Protein AF-A0A0S8HHE5-F1 (afdb_monomer_lite)

Secondary structure (DSSP, 8-state):
-TT--S-SSPBTTB------SHHHHTTSSS--HHHHT-TT-------GGGTTTTT------------TT---

Radius of gyration: 14.98 Å; chains: 1; bounding box: 42×29×35 Å

pLDDT: mean 82.35, std 11.2, range [51.41, 96.5]

Structure (mmCIF, N/CA/C/O backbone):
data_AF-A0A0S8HHE5-F1
#
_entry.id   AF-A0A0S8HHE5-F1
#
loop_
_atom_site.group_PDB
_atom_site.id
_atom_site.type_symbol
_atom_site.label_atom_id
_atom_site.label_alt_id
_atom_site.label_comp_id
_atom_site.label_asym_id
_atom_site.label_entity_id
_atom_site.label_seq_id
_atom_site.pdbx_PDB_ins_code
_atom_site.Cartn_x
_atom_site.Cartn_y
_atom_site.Cartn_z
_atom_site.occupancy
_atom_site.B_iso_or_equiv
_atom_site.auth_seq_id
_atom_site.auth_comp_id
_atom_site.auth_asym_id
_atom_site.auth_atom_id
_atom_site.pdbx_PDB_model_num
ATOM 1 N N . CYS A 1 1 ? 11.822 -13.478 -1.646 1.00 71.81 1 CYS A N 1
ATOM 2 C CA . CYS A 1 1 ? 10.565 -12.980 -1.038 1.00 71.81 1 CYS A CA 1
ATOM 3 C C . CYS A 1 1 ? 9.650 -14.182 -0.812 1.00 71.81 1 CYS A C 1
ATOM 5 O O . CYS A 1 1 ? 9.365 -14.845 -1.801 1.00 71.81 1 CYS A O 1
ATOM 7 N N . PRO A 1 2 ? 9.216 -14.484 0.426 1.00 84.06 2 PRO A N 1
ATOM 8 C CA . PRO A 1 2 ? 8.397 -15.671 0.718 1.00 84.06 2 PRO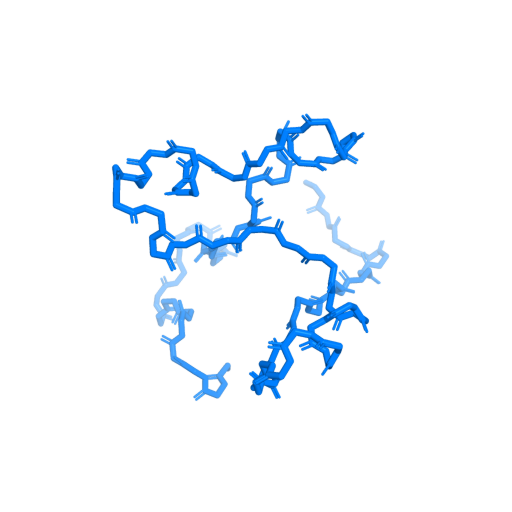 A CA 1
ATOM 9 C C . PRO A 1 2 ? 7.004 -15.618 0.070 1.00 84.06 2 PRO A C 1
ATOM 11 O O . PRO A 1 2 ? 6.398 -16.651 -0.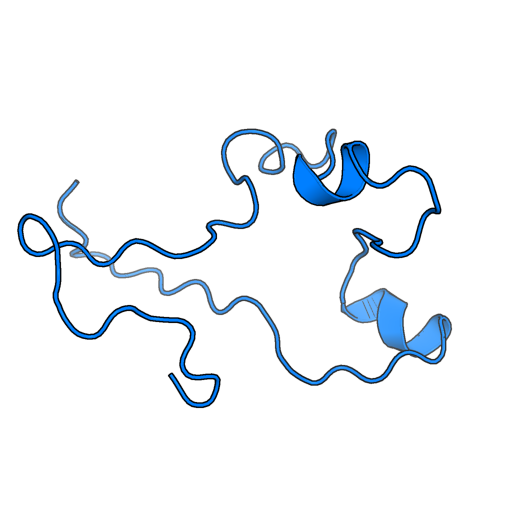170 1.00 84.06 2 PRO A O 1
ATOM 14 N N . PHE A 1 3 ? 6.530 -14.416 -0.266 1.00 86.06 3 PHE A N 1
ATOM 15 C CA . PHE A 1 3 ? 5.217 -14.182 -0.870 1.00 86.06 3 PHE A CA 1
ATOM 16 C C . PHE A 1 3 ? 5.223 -14.156 -2.408 1.00 86.06 3 PHE A C 1
ATOM 18 O O . PHE A 1 3 ? 4.200 -13.856 -3.008 1.00 86.06 3 PHE A O 1
ATOM 25 N N . GLY A 1 4 ? 6.368 -14.382 -3.067 1.00 88.56 4 GLY A N 1
ATOM 26 C CA . GLY A 1 4 ? 6.434 -14.443 -4.538 1.00 88.56 4 GLY A CA 1
ATOM 27 C C . GLY A 1 4 ? 6.116 -13.136 -5.286 1.00 88.56 4 GLY A C 1
ATOM 28 O O . GLY A 1 4 ? 5.881 -13.164 -6.484 1.00 88.56 4 GLY A O 1
ATOM 29 N N . VAL A 1 5 ? 6.114 -11.984 -4.605 1.00 88.50 5 VAL A N 1
ATOM 30 C CA . VAL A 1 5 ? 5.688 -10.688 -5.185 1.00 88.50 5 VAL A CA 1
ATOM 31 C C . VAL A 1 5 ? 6.735 -10.059 -6.117 1.00 88.50 5 VAL A C 1
ATOM 33 O O . VAL A 1 5 ? 6.415 -9.163 -6.893 1.00 88.50 5 VAL A O 1
ATOM 36 N N . LEU A 1 6 ? 8.001 -10.471 -6.021 1.00 87.69 6 LEU A N 1
ATOM 37 C CA . LEU A 1 6 ? 9.070 -9.913 -6.852 1.00 87.69 6 LEU A CA 1
ATOM 38 C C . LEU A 1 6 ? 9.109 -10.636 -8.206 1.00 87.69 6 LEU A C 1
ATOM 40 O O . LEU A 1 6 ? 9.145 -11.868 -8.201 1.00 87.69 6 LEU A O 1
ATOM 44 N N . PRO A 1 7 ? 9.150 -9.915 -9.341 1.00 84.25 7 PRO A N 1
ATOM 45 C CA . PRO A 1 7 ? 9.346 -10.543 -10.641 1.00 84.25 7 PRO A CA 1
ATOM 46 C C . PRO A 1 7 ? 10.711 -11.240 -10.710 1.00 84.25 7 PRO A C 1
ATOM 48 O O . PRO A 1 7 ? 11.694 -10.749 -10.153 1.00 84.25 7 PRO A O 1
ATOM 51 N N . ALA A 1 8 ? 10.753 -12.386 -11.397 1.00 83.12 8 ALA A N 1
ATOM 52 C CA . ALA A 1 8 ? 11.973 -13.176 -11.565 1.00 83.12 8 ALA A CA 1
ATOM 53 C C . ALA A 1 8 ? 13.004 -12.461 -12.451 1.00 83.12 8 ALA A C 1
ATOM 55 O O . ALA A 1 8 ? 14.190 -12.459 -12.137 1.00 83.12 8 ALA A O 1
ATOM 56 N N . GLU A 1 9 ? 12.535 -11.812 -13.519 1.00 85.38 9 GLU A N 1
ATOM 57 C CA . GLU A 1 9 ? 13.389 -11.100 -14.467 1.00 85.38 9 GLU A CA 1
ATOM 58 C C . GLU A 1 9 ? 13.435 -9.595 -14.158 1.00 85.38 9 GLU A C 1
ATOM 60 O O . GLU A 1 9 ? 12.396 -8.920 -14.179 1.00 85.38 9 GLU A O 1
ATOM 65 N N . PRO A 1 10 ? 14.621 -9.029 -13.871 1.00 84.06 10 PRO A N 1
ATOM 66 C CA . PRO A 1 10 ? 14.766 -7.606 -13.614 1.00 84.06 10 PRO A CA 1
ATOM 67 C C . PRO A 1 10 ? 14.732 -6.804 -14.918 1.00 84.06 10 PRO A C 1
ATOM 69 O O . PRO A 1 10 ? 15.402 -7.121 -15.900 1.00 84.06 10 PRO A O 1
ATOM 72 N N . THR A 1 11 ? 14.042 -5.667 -14.903 1.00 87.94 11 THR A N 1
ATOM 73 C CA . THR A 1 11 ? 14.094 -4.705 -16.011 1.00 87.94 11 THR A CA 1
ATOM 74 C C . THR A 1 11 ? 15.186 -3.681 -15.720 1.00 87.94 11 THR A C 1
ATOM 76 O O . THR A 1 11 ? 15.161 -3.027 -14.683 1.00 87.94 11 THR A O 1
ATOM 79 N N . ARG A 1 12 ? 16.176 -3.529 -16.612 1.00 87.06 12 ARG A N 1
ATOM 80 C CA . ARG A 1 12 ? 17.305 -2.583 -16.432 1.00 87.06 12 ARG A CA 1
ATOM 81 C C . ARG A 1 12 ? 18.064 -2.762 -15.104 1.00 87.06 12 ARG A C 1
ATOM 83 O O . ARG A 1 12 ? 18.499 -1.784 -14.504 1.00 87.06 12 ARG A O 1
ATOM 90 N N . ARG A 1 13 ? 18.236 -4.010 -14.645 1.00 86.19 13 ARG A N 1
ATOM 91 C CA . ARG A 1 13 ? 18.853 -4.347 -13.340 1.00 86.19 13 ARG A CA 1
ATOM 92 C C . ARG A 1 13 ? 18.087 -3.785 -12.132 1.00 86.19 13 ARG A C 1
ATOM 94 O O . ARG A 1 13 ? 18.655 -3.651 -11.053 1.00 86.19 13 ARG A O 1
ATOM 101 N N . GLN A 1 14 ? 16.808 -3.465 -12.307 1.00 85.12 14 GLN A N 1
ATOM 102 C CA . GLN A 1 14 ? 15.915 -3.007 -11.252 1.00 85.12 14 GLN A CA 1
ATOM 103 C C . GLN A 1 14 ? 14.696 -3.929 -11.178 1.00 85.12 14 GLN A C 1
ATOM 105 O O . GLN A 1 14 ? 14.170 -4.390 -12.193 1.00 85.12 14 GLN A O 1
ATOM 110 N N . ILE A 1 15 ? 14.260 -4.212 -9.954 1.00 88.00 15 ILE A N 1
ATOM 111 C CA . ILE A 1 15 ? 13.066 -5.010 -9.676 1.00 88.00 15 ILE A CA 1
ATOM 112 C C . ILE A 1 15 ? 11.986 -4.050 -9.186 1.00 88.00 15 ILE A C 1
ATOM 114 O O . ILE A 1 15 ? 12.152 -3.409 -8.148 1.00 88.00 15 ILE A O 1
ATOM 118 N N . ALA A 1 16 ? 10.886 -3.950 -9.930 1.00 87.00 16 ALA A N 1
ATOM 119 C CA . ALA A 1 16 ? 9.735 -3.158 -9.523 1.00 87.00 16 ALA A CA 1
ATOM 120 C C . ALA A 1 16 ? 8.867 -3.950 -8.533 1.00 87.00 16 ALA A C 1
ATOM 122 O O . ALA A 1 16 ? 8.583 -5.132 -8.729 1.00 87.00 16 ALA A O 1
ATOM 123 N N . LYS A 1 17 ? 8.437 -3.283 -7.463 1.00 87.62 17 LYS A N 1
ATOM 124 C CA . LYS A 1 17 ? 7.480 -3.777 -6.468 1.00 87.62 17 LYS A CA 1
ATOM 125 C C . LYS A 1 17 ? 6.632 -2.590 -6.009 1.00 87.62 17 LYS A C 1
ATOM 127 O O . LYS A 1 17 ? 7.091 -1.457 -6.080 1.00 87.62 17 LYS A O 1
ATOM 132 N N . CYS A 1 18 ? 5.430 -2.869 -5.504 1.00 90.31 18 CYS A N 1
ATOM 133 C CA . CYS A 1 18 ? 4.628 -1.892 -4.766 1.00 90.31 18 CYS A CA 1
ATOM 134 C C . CYS A 1 18 ? 5.472 -1.170 -3.697 1.00 90.31 18 CYS A C 1
ATOM 136 O O . CYS A 1 18 ? 6.014 -1.802 -2.785 1.00 90.31 18 CYS A O 1
ATOM 138 N N . ASP A 1 19 ? 5.548 0.148 -3.828 1.00 89.56 19 ASP A N 1
ATOM 139 C CA . ASP A 1 19 ? 6.244 1.095 -2.955 1.00 89.56 19 ASP A CA 1
ATOM 140 C C . ASP A 1 19 ? 5.327 1.684 -1.870 1.00 89.56 19 ASP A C 1
ATOM 142 O O . ASP A 1 19 ? 5.747 2.546 -1.103 1.00 89.56 19 ASP A O 1
ATOM 146 N N . LEU A 1 20 ? 4.087 1.186 -1.784 1.00 90.75 20 LEU A N 1
ATOM 147 C CA . LEU A 1 20 ? 3.021 1.693 -0.918 1.00 90.75 20 LEU A CA 1
ATOM 148 C C . LEU A 1 20 ? 2.584 3.126 -1.273 1.00 90.75 20 LEU A C 1
ATOM 150 O O . LEU A 1 20 ? 2.044 3.818 -0.420 1.00 90.75 20 LEU A O 1
ATOM 154 N N . CYS A 1 21 ? 2.775 3.544 -2.532 1.00 92.25 21 CYS A N 1
ATOM 155 C CA . CYS A 1 21 ? 2.528 4.911 -2.994 1.00 92.25 21 CYS A CA 1
ATOM 156 C C . CYS A 1 21 ? 3.294 5.942 -2.149 1.00 92.25 21 CYS A C 1
ATOM 158 O O . CYS A 1 21 ? 2.723 6.921 -1.671 1.00 92.25 21 CYS A O 1
ATOM 160 N N . GLU A 1 22 ? 4.592 5.695 -1.950 1.00 88.81 22 GLU A N 1
ATOM 161 C CA . GLU A 1 22 ? 5.484 6.552 -1.160 1.00 88.81 22 GLU A CA 1
ATOM 162 C C . GLU A 1 22 ? 5.440 8.020 -1.609 1.00 88.81 22 GLU A C 1
ATOM 164 O O . GLU A 1 22 ? 5.543 8.912 -0.774 1.00 88.81 22 GLU A O 1
ATOM 169 N N . ASP A 1 23 ? 5.197 8.270 -2.897 1.00 90.44 23 ASP A N 1
ATOM 170 C CA . ASP A 1 23 ? 5.025 9.600 -3.483 1.00 90.44 23 ASP A CA 1
ATOM 171 C C . ASP A 1 23 ? 3.882 10.422 -2.866 1.00 90.44 23 ASP A C 1
ATOM 173 O O . ASP A 1 23 ? 3.953 11.648 -2.871 1.00 90.44 23 ASP A O 1
ATOM 177 N N . VAL A 1 24 ? 2.843 9.770 -2.339 1.00 89.62 24 VAL A N 1
ATOM 178 C CA . VAL A 1 24 ? 1.684 10.442 -1.724 1.00 89.62 24 VAL A CA 1
ATOM 179 C C . VAL A 1 24 ? 1.541 10.150 -0.233 1.00 89.62 24 VAL A C 1
ATOM 181 O O . VAL A 1 24 ? 1.024 10.987 0.502 1.00 89.62 24 VAL A O 1
ATOM 184 N N . THR A 1 25 ? 1.993 8.990 0.249 1.00 89.88 25 THR A N 1
ATOM 185 C CA . THR A 1 25 ? 1.835 8.614 1.663 1.00 89.88 25 THR A CA 1
ATOM 186 C C . THR A 1 25 ? 2.948 9.148 2.564 1.00 89.88 25 THR A C 1
ATOM 188 O O . THR A 1 25 ? 2.819 9.039 3.780 1.00 89.88 25 THR A O 1
ATOM 191 N N . ALA A 1 26 ? 4.047 9.683 2.012 1.00 85.19 26 ALA A N 1
ATOM 192 C CA . ALA A 1 26 ? 5.218 10.107 2.792 1.00 85.19 26 ALA A CA 1
ATOM 193 C C . ALA A 1 26 ? 4.889 11.134 3.888 1.00 85.19 26 ALA A C 1
ATOM 195 O O . ALA A 1 26 ? 5.427 11.039 4.989 1.00 85.19 26 ALA A O 1
ATOM 196 N N . ASP A 1 27 ? 3.965 12.056 3.614 1.00 84.25 27 ASP A N 1
ATOM 197 C CA . ASP A 1 27 ? 3.571 13.112 4.554 1.00 84.25 27 ASP A CA 1
ATOM 198 C C . ASP A 1 27 ? 2.450 12.673 5.517 1.00 84.25 27 ASP A C 1
ATOM 200 O O . ASP A 1 27 ? 1.988 13.456 6.346 1.00 84.25 27 ASP A O 1
ATOM 204 N N . GLY A 1 28 ? 1.966 11.430 5.398 1.00 80.75 28 GLY A N 1
ATOM 205 C CA . GLY A 1 28 ? 0.898 10.870 6.234 1.00 80.75 28 GLY A CA 1
ATOM 206 C C . GLY A 1 28 ? -0.498 11.460 5.990 1.00 80.75 28 GLY A C 1
ATOM 207 O O . GLY A 1 28 ? -1.441 11.100 6.689 1.00 80.75 28 GLY A O 1
ATOM 208 N N . GLN A 1 29 ? -0.649 12.356 5.011 1.00 80.88 29 GLN A N 1
ATOM 209 C CA . GLN A 1 29 ? -1.908 13.059 4.732 1.00 80.88 29 GLN A CA 1
ATOM 210 C C . GLN A 1 29 ? -2.805 12.353 3.710 1.00 80.88 29 GLN A C 1
ATOM 212 O O . GLN A 1 29 ? -3.994 12.656 3.624 1.00 80.88 29 GLN A O 1
ATOM 217 N N . ALA A 1 30 ? -2.253 11.424 2.929 1.00 88.94 30 ALA A N 1
ATOM 218 C CA . ALA A 1 30 ? -2.982 10.709 1.892 1.00 88.94 30 ALA A CA 1
ATOM 219 C C . ALA A 1 30 ? -2.859 9.193 2.055 1.00 88.94 30 ALA A C 1
ATOM 221 O O . ALA A 1 30 ? -1.911 8.674 2.643 1.00 88.94 30 ALA A O 1
ATOM 222 N N . VAL A 1 31 ? -3.837 8.484 1.493 1.00 92.88 31 VAL A N 1
ATOM 223 C CA . VAL A 1 31 ? -3.859 7.021 1.424 1.00 92.88 31 VAL A CA 1
ATOM 224 C C . VAL A 1 31 ? -3.354 6.540 0.058 1.00 92.88 31 VAL A C 1
ATOM 226 O O . VAL A 1 31 ? -3.427 7.283 -0.927 1.00 92.88 31 VAL A O 1
ATOM 229 N N . PRO A 1 32 ? -2.888 5.283 -0.052 1.00 94.75 32 PRO A N 1
ATOM 230 C CA . PRO A 1 32 ? -2.506 4.700 -1.331 1.00 94.75 32 PRO A CA 1
ATOM 231 C C . PRO A 1 32 ? -3.631 4.762 -2.367 1.00 94.75 32 PRO A C 1
ATOM 233 O O . PRO A 1 32 ? -4.811 4.588 -2.049 1.00 94.75 32 PRO A O 1
ATOM 236 N N . ARG A 1 33 ? -3.262 4.914 -3.643 1.00 95.25 33 ARG A N 1
ATOM 237 C CA . ARG A 1 33 ? -4.228 5.035 -4.751 1.00 95.25 33 ARG A CA 1
ATOM 238 C C . ARG A 1 33 ? -5.190 3.845 -4.836 1.00 95.25 33 ARG A C 1
ATOM 240 O O . ARG A 1 33 ? -6.369 4.034 -5.106 1.00 95.25 33 ARG A O 1
ATOM 247 N N . CYS A 1 34 ? -4.711 2.628 -4.572 1.00 95.56 34 CYS A N 1
ATOM 248 C CA . CYS A 1 34 ? -5.555 1.428 -4.569 1.00 95.56 34 CYS A CA 1
ATOM 249 C C . CYS A 1 34 ? -6.593 1.424 -3.435 1.00 95.56 34 CYS A C 1
ATOM 251 O O . CYS A 1 34 ? -7.698 0.924 -3.631 1.00 95.56 34 CYS A O 1
ATOM 253 N N . VAL A 1 35 ? -6.257 2.004 -2.279 1.00 95.25 35 VAL A N 1
ATOM 254 C CA . VAL A 1 35 ? -7.171 2.155 -1.139 1.00 95.25 35 VAL A CA 1
ATOM 255 C C . VAL A 1 35 ? -8.224 3.209 -1.468 1.00 95.25 35 VAL A C 1
ATOM 257 O O . VAL A 1 35 ? -9.412 2.929 -1.348 1.00 95.25 35 VAL A O 1
ATOM 260 N N . ALA A 1 36 ? -7.803 4.371 -1.978 1.00 94.75 36 ALA A N 1
ATOM 261 C CA . ALA A 1 36 ? -8.711 5.441 -2.398 1.00 94.75 36 ALA A CA 1
ATOM 262 C C . ALA A 1 36 ? -9.689 5.002 -3.501 1.00 94.75 36 ALA A C 1
ATOM 264 O O . ALA A 1 36 ? -10.842 5.420 -3.514 1.00 94.75 36 ALA A O 1
ATOM 265 N N . ALA A 1 37 ? -9.238 4.152 -4.426 1.00 96.50 37 ALA A N 1
ATOM 266 C CA . ALA A 1 37 ? -10.056 3.670 -5.533 1.00 96.50 37 ALA A CA 1
ATOM 267 C C . ALA A 1 37 ? -11.057 2.571 -5.138 1.00 96.50 37 ALA A C 1
ATOM 269 O O . ALA A 1 37 ? -11.897 2.210 -5.958 1.00 96.50 37 ALA A O 1
ATOM 270 N N . CYS A 1 38 ? -10.968 1.994 -3.934 1.00 96.31 38 CYS A N 1
ATOM 271 C CA . CYS A 1 38 ? -11.807 0.866 -3.542 1.00 96.31 38 CYS A CA 1
ATOM 272 C C . CYS A 1 38 ? -13.250 1.325 -3.238 1.00 96.31 38 CYS A C 1
ATOM 274 O O . CYS A 1 38 ? -13.476 1.948 -2.202 1.00 96.31 38 CYS A O 1
ATOM 276 N N . PRO A 1 39 ? -14.257 0.972 -4.062 1.00 95.31 39 PRO A N 1
ATOM 277 C CA . PRO A 1 39 ? -15.616 1.498 -3.89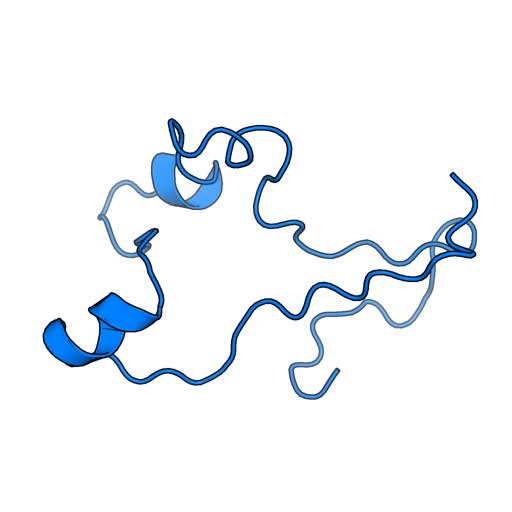3 1.00 95.31 39 PRO A CA 1
ATOM 278 C C . PRO A 1 39 ? -16.360 0.870 -2.708 1.00 95.31 39 PRO A C 1
ATOM 280 O O . PRO A 1 39 ? -17.263 1.475 -2.143 1.00 95.31 39 PRO A O 1
ATOM 283 N N . VAL A 1 40 ? -15.986 -0.356 -2.337 1.00 95.50 40 VAL A N 1
A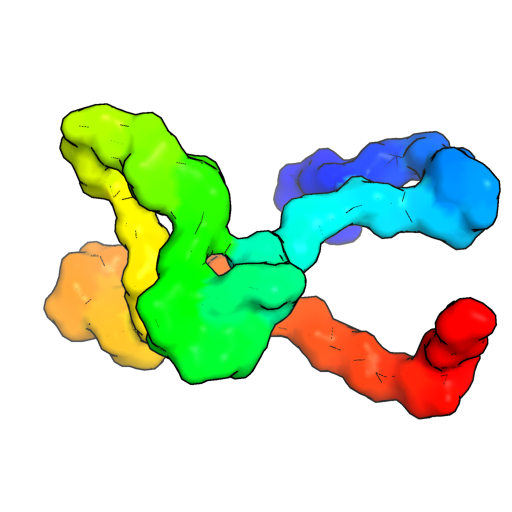TOM 284 C CA . VAL A 1 40 ? -16.646 -1.1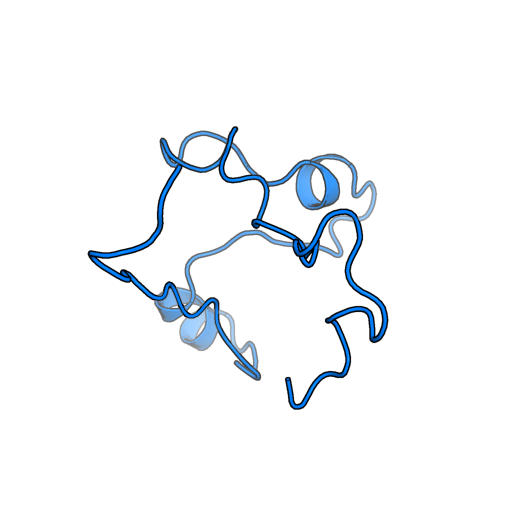48 -1.286 1.00 95.50 40 VAL A CA 1
ATOM 285 C C . VAL A 1 40 ? -15.925 -1.081 0.063 1.00 95.50 40 VAL A C 1
ATOM 287 O O . VAL A 1 40 ? -16.380 -1.691 1.024 1.00 95.50 40 VAL A O 1
ATOM 290 N N . GLY A 1 41 ? -14.783 -0.387 0.150 1.00 90.25 41 GLY A N 1
ATOM 291 C CA . GLY A 1 41 ? -14.017 -0.268 1.397 1.00 90.25 41 GLY A CA 1
ATOM 292 C C . GLY A 1 41 ? -13.358 -1.569 1.878 1.00 90.25 41 GLY A C 1
ATOM 293 O O . GLY A 1 41 ? -13.128 -1.741 3.074 1.00 90.25 41 GLY A O 1
ATOM 294 N N . ALA A 1 42 ? -13.055 -2.495 0.962 1.00 91.75 42 ALA A N 1
ATOM 295 C CA . ALA A 1 42 ? -12.371 -3.751 1.285 1.00 91.75 42 ALA A CA 1
ATOM 296 C C . ALA A 1 42 ? -10.900 -3.542 1.686 1.00 91.75 42 ALA A C 1
ATOM 298 O O . ALA A 1 42 ? -10.349 -4.324 2.458 1.00 91.75 42 ALA A O 1
ATOM 299 N N . LEU A 1 43 ? -10.263 -2.493 1.161 1.00 92.25 43 LEU A N 1
ATOM 300 C CA . LEU A 1 43 ? -8.891 -2.121 1.489 1.00 92.25 43 LEU A CA 1
ATOM 301 C C . LEU A 1 43 ? -8.894 -0.988 2.514 1.00 92.25 43 LEU A C 1
ATOM 303 O O . LEU A 1 43 ? -9.631 -0.016 2.360 1.00 92.25 43 LEU A O 1
ATOM 307 N N . LYS A 1 44 ? -8.044 -1.104 3.536 1.00 88.38 44 LYS A N 1
ATOM 308 C CA . LYS A 1 44 ? -7.845 -0.088 4.575 1.00 88.38 44 LYS A CA 1
ATOM 309 C C . LYS A 1 44 ? -6.361 0.221 4.713 1.00 88.38 44 LYS A C 1
ATOM 311 O O . LYS A 1 44 ? -5.531 -0.677 4.574 1.00 88.38 44 LYS A O 1
ATOM 316 N N . PHE A 1 45 ? -6.048 1.484 4.973 1.00 89.25 45 PHE A N 1
ATOM 317 C CA . PHE A 1 45 ? -4.694 1.947 5.247 1.00 89.25 45 PHE A CA 1
ATOM 318 C C . PHE A 1 45 ? -4.641 2.434 6.688 1.00 89.25 45 PHE A C 1
ATOM 320 O O . PHE A 1 45 ? -5.286 3.421 7.016 1.00 89.25 45 PHE A O 1
ATOM 327 N N . GLU A 1 46 ? -3.932 1.697 7.536 1.00 84.50 46 GLU A N 1
ATOM 328 C CA . GLU A 1 46 ? -3.900 1.908 8.982 1.00 84.50 46 GLU A CA 1
ATOM 329 C C . GLU A 1 46 ? -2.509 1.600 9.529 1.00 84.50 46 GLU A C 1
ATOM 331 O O . GLU A 1 46 ? -1.708 0.912 8.890 1.00 84.50 46 GLU A O 1
ATOM 336 N N . ASP A 1 47 ? -2.249 2.095 10.734 1.00 83.06 47 ASP A N 1
ATOM 337 C CA . ASP A 1 47 ? -1.035 1.784 11.475 1.00 83.06 47 ASP A CA 1
ATOM 338 C C . ASP A 1 47 ? -1.048 0.329 11.974 1.00 83.06 47 ASP A C 1
ATOM 340 O O . ASP A 1 47 ? -2.039 -0.158 12.529 1.00 83.06 47 ASP A O 1
ATOM 344 N N . GLU A 1 48 ? 0.071 -0.372 11.789 1.00 78.94 48 GLU A N 1
ATOM 345 C CA . GLU A 1 48 ? 0.198 -1.785 12.150 1.00 78.94 48 GLU A CA 1
ATOM 346 C C . GLU A 1 48 ? 0.065 -2.041 13.657 1.00 78.94 48 GLU A C 1
ATOM 348 O O . GLU A 1 48 ? -0.460 -3.084 14.053 1.00 78.94 48 GLU A O 1
ATOM 353 N N . HIS A 1 49 ? 0.447 -1.088 14.513 1.00 80.38 49 HIS A N 1
ATOM 354 C CA . HIS A 1 49 ? 0.292 -1.218 15.961 1.00 80.38 49 HIS A CA 1
ATOM 355 C C . HIS A 1 49 ? -1.175 -1.125 16.391 1.00 80.38 49 HIS A C 1
ATOM 357 O O . HIS A 1 49 ? -1.565 -1.740 17.382 1.00 80.38 49 HIS A O 1
ATOM 363 N N . LYS A 1 50 ? -2.016 -0.437 15.610 1.00 79.56 50 LYS A N 1
ATOM 364 C CA . LYS A 1 50 ? -3.469 -0.365 15.838 1.00 79.56 50 LYS A CA 1
ATOM 365 C C . LYS A 1 50 ? -4.228 -1.571 15.279 1.00 79.56 50 LYS A C 1
ATOM 367 O O . LYS A 1 50 ? -5.385 -1.794 15.636 1.00 79.56 50 LYS A O 1
ATOM 372 N N . ALA A 1 51 ? -3.591 -2.394 14.442 1.00 76.38 51 ALA A N 1
ATOM 373 C CA . ALA A 1 51 ? -4.230 -3.565 13.839 1.00 76.38 51 ALA A CA 1
ATOM 374 C C . ALA A 1 51 ? -4.682 -4.603 14.885 1.00 76.38 51 ALA A C 1
ATOM 376 O O . ALA A 1 51 ? -5.708 -5.263 14.702 1.00 76.38 51 ALA A O 1
ATOM 377 N N . VAL A 1 52 ? -3.958 -4.710 16.006 1.00 73.38 52 VAL A N 1
ATOM 378 C CA . VAL A 1 52 ? -4.289 -5.627 17.109 1.00 73.38 52 VAL A CA 1
ATOM 379 C C . VAL A 1 52 ? -5.599 -5.225 17.792 1.00 73.38 52 VAL A C 1
ATOM 381 O O . VAL A 1 52 ? -6.445 -6.080 18.055 1.00 73.38 52 VAL A O 1
ATOM 384 N N . GLU A 1 53 ? -5.815 -3.926 18.014 1.00 77.69 53 GLU A N 1
ATOM 385 C CA . GLU A 1 53 ? -7.056 -3.389 18.595 1.00 77.69 53 GLU A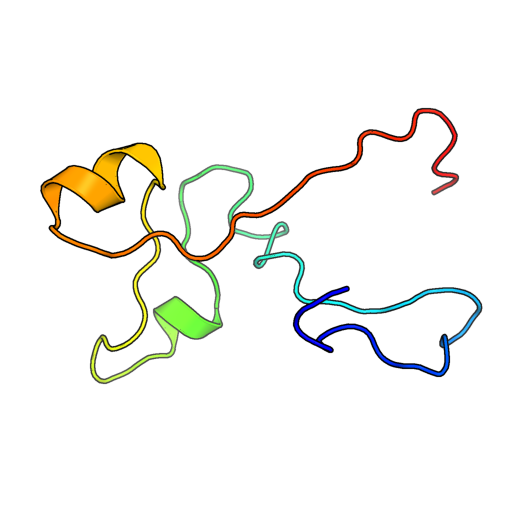 CA 1
ATOM 386 C C . GLU A 1 53 ? -8.259 -3.643 17.676 1.00 77.69 53 GLU A C 1
ATOM 388 O O . GLU A 1 53 ? -9.355 -3.973 18.134 1.00 77.69 53 GLU A O 1
ATOM 393 N N . ALA A 1 54 ? -8.032 -3.587 16.362 1.00 75.75 54 ALA A N 1
ATOM 394 C CA . ALA A 1 54 ? -9.022 -3.901 15.338 1.00 75.75 54 ALA A CA 1
ATOM 395 C C . ALA A 1 54 ? -9.264 -5.413 15.134 1.00 75.75 54 ALA A C 1
ATOM 397 O O . ALA A 1 54 ? -10.037 -5.788 14.250 1.00 75.75 54 ALA A O 1
ATOM 398 N N . LYS A 1 55 ? -8.635 -6.286 15.940 1.00 81.81 55 LYS A N 1
ATOM 399 C CA . LYS A 1 55 ? -8.706 -7.757 15.835 1.00 81.81 55 LYS A CA 1
ATOM 400 C C . LYS A 1 55 ? -8.265 -8.291 14.464 1.00 81.81 55 LYS A C 1
ATOM 402 O O . LYS A 1 55 ? -8.800 -9.290 13.982 1.00 81.81 55 LYS A O 1
ATOM 407 N N . LEU A 1 56 ? -7.297 -7.630 13.828 1.00 81.25 56 LEU A N 1
ATOM 408 C CA . LEU A 1 56 ? -6.732 -8.046 12.545 1.00 81.25 56 LEU A CA 1
ATOM 409 C C . LEU A 1 56 ? -5.465 -8.887 12.751 1.00 81.25 56 LEU A C 1
ATOM 411 O O . LEU A 1 56 ? -4.631 -8.588 13.604 1.00 81.25 56 LEU A O 1
ATOM 415 N N . LEU A 1 57 ? -5.310 -9.940 11.943 1.00 81.94 57 LEU A N 1
ATOM 416 C CA . LEU A 1 57 ? -4.103 -10.766 11.926 1.00 81.94 57 LEU A CA 1
ATOM 417 C C . LEU A 1 57 ? -3.003 -10.080 11.105 1.00 81.94 57 LEU A C 1
ATOM 419 O O . LEU A 1 57 ? -3.173 -9.841 9.909 1.00 81.94 57 LEU A O 1
ATOM 423 N N . VAL A 1 58 ? -1.851 -9.832 11.726 1.00 81.00 58 VAL A N 1
ATOM 424 C CA . VAL A 1 58 ? -0.668 -9.289 11.046 1.00 81.00 58 VAL A CA 1
ATOM 425 C C . VAL A 1 58 ? 0.158 -10.438 10.465 1.00 81.00 58 VAL A C 1
ATOM 427 O O . VAL A 1 58 ? 0.780 -11.201 11.199 1.00 81.00 58 VAL A O 1
ATOM 430 N N . VAL A 1 59 ? 0.160 -10.574 9.136 1.00 81.50 59 VAL A N 1
ATOM 431 C CA . VAL A 1 59 ? 0.883 -11.648 8.417 1.00 81.50 59 VAL A CA 1
ATOM 432 C C . VAL A 1 59 ? 2.258 -11.185 7.911 1.00 81.50 59 VAL A C 1
ATOM 434 O O . VAL A 1 59 ? 3.162 -11.995 7.715 1.00 81.50 59 VAL A O 1
ATOM 437 N N . GLY A 1 60 ? 2.444 -9.880 7.705 1.00 75.62 60 GLY A N 1
ATOM 438 C CA . GLY A 1 60 ? 3.707 -9.306 7.250 1.00 75.62 60 GLY A CA 1
ATOM 439 C C . GLY A 1 60 ? 3.657 -7.782 7.176 1.00 75.62 60 GLY A C 1
ATOM 440 O O . GLY A 1 60 ? 2.578 -7.203 7.090 1.00 75.62 60 GLY A O 1
ATOM 441 N N . GLY A 1 61 ? 4.830 -7.149 7.197 1.00 75.62 61 GLY A N 1
ATOM 442 C CA . GLY A 1 61 ? 4.985 -5.691 7.185 1.00 75.62 61 GLY A CA 1
ATOM 443 C C . GLY A 1 61 ? 5.958 -5.199 6.112 1.00 75.62 61 GLY A C 1
ATOM 444 O O . GLY A 1 61 ? 6.658 -5.983 5.459 1.00 75.62 61 GLY A O 1
ATOM 445 N N . ARG A 1 62 ? 6.010 -3.876 5.916 1.00 72.19 62 ARG A N 1
ATOM 446 C CA . ARG A 1 62 ? 6.970 -3.235 5.005 1.00 72.19 62 ARG A CA 1
ATOM 447 C C . ARG A 1 62 ? 8.337 -3.161 5.684 1.00 72.19 62 ARG A C 1
ATOM 449 O O . ARG A 1 62 ? 8.552 -2.359 6.582 1.00 72.19 62 ARG A O 1
ATOM 456 N N . THR A 1 63 ? 9.300 -3.937 5.200 1.00 66.06 63 THR A N 1
ATOM 457 C CA . THR A 1 63 ? 10.698 -3.817 5.637 1.00 66.06 63 THR A CA 1
ATOM 458 C C . THR A 1 63 ? 11.416 -2.786 4.768 1.00 66.06 63 THR A C 1
ATOM 460 O O . THR A 1 63 ? 11.622 -3.008 3.573 1.00 66.06 63 THR A O 1
ATOM 463 N N . ILE A 1 64 ? 11.788 -1.640 5.342 1.00 66.25 64 ILE A N 1
ATOM 464 C CA . ILE A 1 64 ? 12.592 -0.628 4.646 1.00 66.25 64 ILE A CA 1
ATOM 465 C C . ILE A 1 64 ? 14.068 -0.931 4.905 1.00 66.25 64 ILE A C 1
ATOM 467 O O . ILE A 1 64 ? 14.585 -0.685 5.990 1.00 66.25 64 ILE A O 1
ATOM 471 N N . GLY A 1 65 ? 14.762 -1.455 3.895 1.00 61.25 65 GLY A N 1
ATOM 472 C CA . GLY A 1 65 ? 16.221 -1.533 3.916 1.00 61.25 65 GLY A CA 1
ATOM 473 C C . GLY A 1 65 ? 16.822 -0.155 3.642 1.00 61.25 65 GLY A C 1
ATOM 474 O O . GLY A 1 65 ? 16.798 0.303 2.497 1.00 61.25 65 GLY A O 1
ATOM 475 N N . ARG A 1 66 ? 17.355 0.516 4.670 1.00 58.81 66 ARG A N 1
ATOM 476 C CA . ARG A 1 66 ? 18.255 1.666 4.487 1.00 58.81 66 ARG A CA 1
ATOM 477 C C . ARG A 1 66 ? 19.641 1.133 4.136 1.00 58.81 66 ARG A C 1
ATOM 479 O O . ARG A 1 66 ? 20.444 0.870 5.022 1.00 58.81 66 ARG A O 1
ATOM 486 N N . ASP A 1 67 ? 19.896 0.942 2.846 1.00 58.62 67 ASP A N 1
ATOM 487 C CA . ASP A 1 67 ? 21.245 0.652 2.362 1.00 58.62 67 ASP A CA 1
ATOM 488 C C . ASP A 1 67 ? 21.985 1.982 2.108 1.00 58.62 67 ASP A C 1
ATOM 490 O O . ASP A 1 67 ? 21.549 2.753 1.245 1.00 58.62 67 ASP A O 1
ATOM 494 N N . PRO A 1 68 ? 23.073 2.286 2.840 1.00 60.38 68 PRO A N 1
ATOM 495 C CA . PRO A 1 68 ? 23.849 3.510 2.640 1.00 60.38 68 PRO A CA 1
ATOM 496 C C . PRO A 1 68 ? 24.537 3.587 1.264 1.00 60.38 68 PRO A C 1
ATOM 498 O O . PRO A 1 68 ? 24.948 4.669 0.853 1.00 60.38 68 PRO A O 1
ATOM 501 N N . PHE A 1 69 ? 24.636 2.477 0.526 1.00 61.38 69 PHE A N 1
ATOM 502 C CA . PHE A 1 69 ? 25.251 2.391 -0.800 1.00 61.38 69 PHE A CA 1
ATOM 503 C C . PHE A 1 69 ? 24.239 2.319 -1.946 1.00 61.38 69 PHE A C 1
ATOM 505 O O . PHE A 1 69 ? 24.642 2.101 -3.094 1.00 61.38 69 PHE A O 1
ATOM 512 N N . LYS A 1 70 ? 22.939 2.519 -1.679 1.00 53.00 70 LYS A N 1
ATOM 513 C CA . LYS A 1 70 ? 21.904 2.577 -2.720 1.00 53.00 70 LYS A CA 1
ATOM 514 C C . LYS A 1 70 ? 22.179 3.778 -3.635 1.00 53.00 70 LYS A C 1
ATOM 516 O O . LYS A 1 70 ? 21.770 4.903 -3.360 1.00 53.00 70 LYS A O 1
ATOM 521 N N . ARG A 1 71 ? 22.934 3.541 -4.712 1.00 53.59 71 ARG A N 1
ATOM 522 C CA . ARG A 1 71 ? 23.204 4.532 -5.755 1.00 53.59 71 ARG A CA 1
ATOM 523 C C . ARG A 1 71 ? 21.873 4.886 -6.405 1.00 53.59 71 ARG A C 1
ATOM 525 O O . ARG A 1 71 ? 21.225 4.016 -6.984 1.00 53.59 71 ARG A O 1
ATOM 532 N N . ARG A 1 72 ? 21.462 6.137 -6.218 1.00 51.41 72 ARG A N 1
ATOM 533 C CA . ARG A 1 72 ? 20.396 6.764 -6.994 1.00 51.41 72 ARG A CA 1
ATOM 534 C C . ARG A 1 72 ? 20.749 6.741 -8.478 1.00 51.41 72 ARG A C 1
ATOM 536 O O . ARG A 1 72 ? 21.952 6.909 -8.784 1.00 51.41 72 ARG A O 1
#

Foldseek 3Di:
DVVPQWDPDADVPHIDGDPQPCVPPVVVPDHRPVCVPDPVNPDDDDDPVCCVVVVHDDPDDDDDDPDVPPDD

Sequence (72 aa):
CPFGVLPAEPTRRQIAKCDLCEDVTADGQAVPRCVAACPVGALKFEDEHKAVEAKLLVVGGRTIGRDPFKRR